Protein AF-A0A316PQ67-F1 (afdb_monomer_lite)

Sequence (165 aa):
MWIYQKKLEYPVNITTPNPRMAKALMAQYGGPDSELAAGCRYLTQRFSMPDNRVKATCNDIGTEEIAHWEMIGTMIHQCLRDATLKDIEAAGLMGYYTMHSKGVYPADPNGVPFTAAYLQCTGDPIADITEDMAADAAMSKRQHFAQKKKNCPAWQCFFLRCINK

pLDDT: mean 89.1, std 14.18, range [46.75, 97.81]

Foldseek 3Di:
DDDDDPDQPDDFDDQEAALLVLLLLLCQQANLLHLQQLLVLLQQLLVLDPDVVSSVVSVVSSVVSVSLNVNSQVVSLNNQVPDDPVNCVVSVCNVVCVVANSHRANHHSVRHGHDPVSYDRPSPPVVSVVVSVVSLVVSLVSLVVSVVVDDDPSSVVSSVVSNVD

Radius of gyration: 16.37 Å; chains: 1; bounding box: 39×29×45 Å

Secondary structure (DSSP, 8-state):
-----SS-SS-----S--HHHHHHHHHHHHSTTSHHHHHHHHHHHTTT-SSHHHHHHHHHHHHHHHHHHHHHHHHHHHHHTT--HHHHHHTT-HHHHHHHTT---SB-TT-PBP-GGG----S-HHHHHHHHHHHHHHHHHHHHHHHTT---HHHHHHHHHHH--

Structure (mmCIF, N/CA/C/O backbone):
data_AF-A0A316PQ67-F1
#
_entry.id   AF-A0A316PQ67-F1
#
loop_
_atom_site.group_PDB
_atom_site.id
_atom_site.type_symbol
_atom_site.label_atom_id
_atom_site.label_alt_id
_atom_site.label_comp_id
_atom_site.label_asym_id
_atom_site.label_entity_id
_atom_site.label_seq_id
_atom_site.pdbx_PDB_ins_code
_atom_site.Cartn_x
_atom_site.Cartn_y
_atom_site.Cartn_z
_atom_site.occupancy
_atom_site.B_iso_or_equiv
_atom_site.auth_seq_id
_atom_site.auth_comp_id
_atom_site.auth_asym_id
_atom_site.auth_atom_id
_atom_site.pdbx_PDB_model_num
ATOM 1 N N . MET A 1 1 ? 17.031 7.086 -4.884 1.00 86.06 1 MET A N 1
ATOM 2 C CA . MET A 1 1 ? 16.949 7.771 -3.575 1.00 86.06 1 MET A CA 1
ATOM 3 C C . MET A 1 1 ? 15.482 8.056 -3.312 1.00 86.06 1 MET A C 1
ATOM 5 O O . MET A 1 1 ? 14.826 8.501 -4.241 1.00 86.06 1 MET A O 1
ATOM 9 N N . TRP A 1 2 ? 14.977 7.774 -2.111 1.00 93.56 2 TRP A N 1
ATOM 10 C CA . TRP A 1 2 ? 13.610 8.114 -1.700 1.00 93.56 2 TRP A CA 1
ATOM 11 C C . TRP A 1 2 ? 13.652 9.317 -0.766 1.00 93.56 2 TRP A C 1
ATOM 13 O O . TRP A 1 2 ? 14.560 9.425 0.057 1.00 93.56 2 TRP A O 1
ATOM 23 N N . ILE A 1 3 ? 12.676 10.209 -0.892 1.00 96.19 3 ILE A N 1
ATOM 24 C CA . ILE A 1 3 ? 12.502 11.347 0.008 1.00 96.19 3 ILE A CA 1
ATOM 25 C C . ILE A 1 3 ? 11.116 11.214 0.612 1.00 96.19 3 ILE A C 1
ATOM 27 O O . ILE A 1 3 ? 10.126 11.168 -0.110 1.00 96.19 3 ILE A O 1
ATOM 31 N N . TYR A 1 4 ? 11.054 11.166 1.936 1.00 96.25 4 TYR A N 1
ATOM 32 C CA . TYR A 1 4 ? 9.794 11.151 2.658 1.00 96.25 4 TYR A CA 1
ATOM 33 C C . TYR A 1 4 ? 9.479 12.552 3.174 1.00 96.25 4 TYR A C 1
ATOM 35 O O . TYR A 1 4 ? 10.316 13.203 3.804 1.00 96.25 4 TYR A O 1
ATOM 43 N N . GLN A 1 5 ? 8.260 13.011 2.917 1.00 96.62 5 GLN A N 1
ATOM 44 C CA . GLN A 1 5 ? 7.711 14.214 3.526 1.00 96.62 5 GLN A CA 1
ATOM 45 C C . GLN A 1 5 ? 6.626 13.778 4.502 1.00 96.62 5 GLN A C 1
ATOM 47 O O . GLN A 1 5 ? 5.759 13.000 4.135 1.00 96.62 5 GLN A O 1
ATOM 52 N N . LYS A 1 6 ? 6.647 14.299 5.735 1.00 95.38 6 LYS A N 1
ATOM 53 C CA . LYS A 1 6 ? 5.660 13.967 6.777 1.00 95.38 6 LYS A CA 1
ATOM 54 C C . LYS A 1 6 ? 4.314 14.662 6.521 1.00 95.38 6 LYS A C 1
ATOM 56 O O . LYS A 1 6 ? 3.858 15.476 7.325 1.00 95.38 6 LYS A O 1
ATOM 61 N N . LYS A 1 7 ? 3.717 14.386 5.367 1.00 94.31 7 LYS A N 1
ATOM 62 C CA . LYS A 1 7 ? 2.412 14.864 4.920 1.00 94.31 7 LYS A CA 1
ATOM 63 C C . LYS A 1 7 ? 1.810 13.795 4.012 1.00 94.31 7 LYS A C 1
ATOM 65 O O . LYS A 1 7 ? 2.517 13.243 3.179 1.00 94.31 7 LYS A O 1
ATOM 70 N N . LEU A 1 8 ? 0.514 13.554 4.156 1.00 94.50 8 LEU A N 1
ATOM 71 C CA . LEU A 1 8 ? -0.212 12.730 3.198 1.00 94.50 8 LEU A CA 1
ATOM 72 C C . LEU A 1 8 ? -0.350 13.491 1.880 1.00 94.50 8 LEU A C 1
ATOM 74 O O . LEU A 1 8 ? -0.471 14.720 1.890 1.00 94.50 8 LEU A O 1
ATOM 78 N N . GLU A 1 9 ? -0.381 12.762 0.768 1.00 91.94 9 GLU A N 1
ATOM 79 C CA . GLU A 1 9 ? -0.643 13.340 -0.553 1.00 91.94 9 GLU A CA 1
ATOM 80 C C . GLU A 1 9 ? -1.988 14.073 -0.596 1.00 91.94 9 GLU A C 1
ATOM 82 O O . GLU A 1 9 ? -2.084 15.183 -1.124 1.00 91.94 9 GLU A O 1
ATOM 87 N N . TYR A 1 10 ? -3.002 13.509 0.062 1.00 88.94 10 TYR A N 1
ATOM 88 C CA . TYR A 1 10 ? -4.260 14.189 0.328 1.00 88.94 10 TYR A CA 1
ATOM 89 C C . TYR A 1 10 ? -4.672 14.012 1.798 1.00 88.94 10 TYR A C 1
ATOM 91 O O . TYR A 1 10 ? -4.514 12.928 2.368 1.00 88.94 10 TYR A O 1
ATOM 99 N N . PRO A 1 11 ? -5.194 15.064 2.456 1.00 88.56 11 PRO A N 1
ATOM 100 C CA . PRO A 1 11 ? -5.543 14.994 3.866 1.00 88.56 11 PRO A CA 1
ATOM 101 C C . PRO A 1 11 ? -6.672 13.990 4.122 1.00 88.56 11 PRO A C 1
ATOM 103 O O . PRO A 1 11 ? -7.749 14.056 3.533 1.00 88.56 11 PRO A O 1
ATOM 106 N N . VAL A 1 12 ? -6.443 13.101 5.085 1.00 87.94 12 VAL A N 1
ATOM 107 C CA . VAL A 1 12 ? -7.432 12.142 5.579 1.00 87.94 12 VAL A CA 1
ATOM 108 C C . VAL A 1 12 ? -7.777 12.482 7.025 1.00 87.94 12 VAL A C 1
ATOM 110 O O . VAL A 1 12 ? -6.901 12.500 7.893 1.00 87.94 12 VAL A O 1
ATOM 113 N N . ASN A 1 13 ? -9.064 12.702 7.298 1.00 90.19 13 ASN A N 1
ATOM 114 C CA . ASN A 1 13 ? -9.562 12.955 8.647 1.00 90.19 13 ASN A CA 1
ATOM 115 C C . ASN A 1 13 ? -10.885 12.220 8.914 1.00 90.19 13 ASN A C 1
ATOM 117 O O . ASN A 1 13 ? -11.970 12.710 8.600 1.00 90.19 13 ASN A O 1
ATOM 121 N N . ILE A 1 14 ? -10.782 11.034 9.502 1.00 89.69 14 ILE A N 1
ATOM 122 C CA . ILE A 1 14 ? -11.886 10.217 9.998 1.00 89.69 14 ILE A CA 1
ATOM 123 C C . ILE A 1 14 ? -11.889 10.341 11.523 1.00 89.69 14 ILE A C 1
ATOM 125 O O . ILE A 1 14 ? -10.956 9.924 12.211 1.00 89.69 14 ILE A O 1
ATOM 129 N N . THR A 1 15 ? -12.942 10.954 12.054 1.00 90.31 15 THR A N 1
ATOM 130 C CA . THR A 1 15 ? -13.084 11.232 13.490 1.00 90.31 15 THR A CA 1
ATOM 131 C C . THR A 1 15 ? -13.873 10.155 14.225 1.00 90.31 15 THR A C 1
ATOM 133 O O . THR A 1 15 ? -13.655 9.949 15.413 1.00 90.31 15 THR A O 1
ATOM 136 N N . THR A 1 16 ? -14.763 9.446 13.529 1.00 92.06 16 THR A N 1
ATOM 137 C CA . THR A 1 16 ? -15.604 8.396 14.111 1.00 92.06 16 THR A CA 1
ATOM 138 C C . THR A 1 16 ? -15.062 7.008 13.758 1.00 92.06 16 THR A C 1
ATOM 140 O O . THR A 1 16 ? -14.903 6.720 12.566 1.00 92.06 16 THR A O 1
ATOM 143 N N . PRO A 1 17 ? -14.830 6.120 14.746 1.00 94.12 17 PRO A N 1
ATOM 144 C CA . PRO A 1 17 ? -14.436 4.739 14.488 1.00 94.12 17 PRO A CA 1
ATOM 145 C C . PRO A 1 17 ? -15.407 4.023 13.554 1.00 94.12 17 PRO A C 1
ATOM 147 O O . PRO A 1 17 ? -16.627 4.137 13.677 1.00 94.12 17 PRO A O 1
ATOM 150 N N . ASN A 1 18 ? -14.863 3.254 12.614 1.00 94.81 18 ASN A N 1
ATOM 151 C CA . ASN A 1 18 ? -15.656 2.496 11.654 1.00 94.81 18 ASN A CA 1
ATOM 152 C C . ASN A 1 18 ? -14.944 1.188 11.274 1.00 94.81 18 ASN A C 1
ATOM 154 O O . ASN A 1 18 ? -14.401 1.077 10.171 1.00 94.81 18 ASN A O 1
ATOM 158 N N . PRO A 1 19 ? -14.961 0.158 12.143 1.00 95.75 19 PRO A N 1
ATOM 159 C CA . PRO A 1 19 ? -14.285 -1.116 11.873 1.00 95.75 19 PRO A CA 1
ATOM 160 C C . PRO A 1 19 ? -14.752 -1.803 10.584 1.00 95.75 19 PRO A C 1
ATOM 162 O O . PRO A 1 19 ? -13.972 -2.446 9.889 1.00 95.75 19 PRO A O 1
ATOM 165 N N . ARG A 1 20 ? -16.015 -1.603 10.186 1.00 94.06 20 ARG A N 1
ATOM 166 C CA . ARG A 1 20 ? -16.531 -2.099 8.899 1.00 94.06 20 ARG A CA 1
ATOM 167 C C . ARG A 1 20 ? -15.883 -1.406 7.704 1.00 94.06 20 ARG A C 1
ATOM 169 O O . ARG A 1 20 ? -15.743 -2.012 6.648 1.00 94.06 20 ARG A O 1
ATOM 176 N N . MET A 1 21 ? -15.560 -0.119 7.828 1.00 91.75 21 MET A N 1
ATOM 177 C CA . MET A 1 21 ? -14.812 0.612 6.805 1.00 91.75 21 MET A CA 1
ATOM 178 C C . MET A 1 21 ? -13.351 0.179 6.788 1.00 91.75 21 MET A C 1
ATOM 180 O O . MET A 1 21 ? -12.850 -0.081 5.702 1.00 91.75 21 MET A O 1
ATOM 184 N N . ALA A 1 22 ? -12.718 0.007 7.952 1.00 94.62 22 ALA A N 1
ATOM 185 C CA . ALA A 1 22 ? -11.369 -0.553 8.038 1.00 94.62 22 ALA A CA 1
ATOM 186 C C . ALA A 1 22 ? -11.277 -1.898 7.304 1.00 94.62 22 ALA A C 1
ATOM 188 O O . ALA A 1 22 ? -10.455 -2.045 6.407 1.00 94.62 22 ALA A O 1
ATOM 189 N N . LYS A 1 23 ? -12.200 -2.830 7.588 1.00 94.69 23 LYS A N 1
ATOM 190 C CA . LYS A 1 23 ? -12.259 -4.132 6.907 1.00 94.69 23 LYS A CA 1
ATOM 191 C C . LYS A 1 23 ? -12.388 -4.007 5.389 1.00 94.69 23 LYS A C 1
ATOM 193 O O . LYS A 1 23 ? -11.768 -4.765 4.660 1.00 94.69 23 LYS A O 1
ATOM 198 N N . ALA A 1 24 ? -13.188 -3.062 4.895 1.00 92.31 24 ALA A N 1
ATOM 199 C CA . ALA A 1 24 ? -13.324 -2.843 3.455 1.00 92.31 24 ALA A CA 1
ATOM 200 C C . ALA A 1 24 ? -12.045 -2.252 2.832 1.00 92.31 24 ALA A C 1
ATOM 202 O O . ALA A 1 24 ? -11.647 -2.668 1.748 1.00 92.31 24 ALA A O 1
ATOM 203 N N . LEU A 1 25 ? -11.393 -1.316 3.527 1.00 93.25 25 LEU A N 1
ATOM 204 C CA . LEU A 1 25 ? -10.150 -0.671 3.093 1.00 93.25 25 LEU A CA 1
ATOM 205 C C . LEU A 1 25 ? -8.977 -1.650 2.980 1.00 93.25 25 LEU A C 1
ATOM 207 O O . LEU A 1 25 ? -8.104 -1.440 2.146 1.00 93.25 25 LEU A O 1
ATOM 211 N N . MET A 1 26 ? -8.983 -2.743 3.747 1.00 95.06 26 MET A N 1
ATOM 212 C CA . MET A 1 26 ? -7.972 -3.803 3.647 1.00 95.06 26 MET A CA 1
ATOM 213 C C . MET A 1 26 ? -7.833 -4.362 2.221 1.00 95.06 26 MET A C 1
ATOM 215 O O . MET A 1 26 ? -6.726 -4.681 1.795 1.00 95.06 26 MET A O 1
ATOM 219 N N . ALA A 1 27 ? -8.915 -4.384 1.429 1.00 93.25 27 ALA A N 1
ATOM 220 C CA . ALA A 1 27 ? -8.846 -4.772 0.016 1.00 93.25 27 ALA A CA 1
ATOM 221 C C . ALA A 1 27 ? -7.890 -3.884 -0.796 1.00 93.25 27 ALA A C 1
ATOM 223 O O . ALA A 1 27 ? -7.134 -4.410 -1.606 1.00 93.25 27 ALA A O 1
ATOM 224 N N . GLN A 1 28 ? -7.887 -2.574 -0.524 1.00 92.81 28 GLN A N 1
ATOM 225 C CA . GLN A 1 28 ? -7.014 -1.597 -1.183 1.00 92.81 28 GLN A CA 1
ATOM 226 C C . GLN A 1 28 ? -5.658 -1.447 -0.493 1.00 92.81 28 GLN A C 1
ATOM 228 O O . GLN A 1 28 ? -4.772 -0.801 -1.036 1.00 92.81 28 GLN A O 1
ATOM 233 N N . TYR A 1 29 ? -5.471 -2.048 0.683 1.00 96.00 29 TYR A N 1
ATOM 234 C CA . TYR A 1 29 ? -4.208 -1.990 1.413 1.00 96.00 29 TYR A CA 1
ATOM 235 C C . TYR A 1 29 ? -3.294 -3.182 1.115 1.00 96.00 29 TYR A C 1
ATOM 237 O O . TYR A 1 29 ? -2.104 -2.991 0.890 1.00 96.00 29 TYR A O 1
ATOM 245 N N . GLY A 1 30 ? -3.838 -4.404 1.134 1.00 95.50 30 GLY A N 1
ATOM 246 C CA . GLY A 1 30 ? -3.058 -5.641 0.996 1.00 95.50 30 GLY A CA 1
ATOM 247 C C . GLY A 1 30 ? -3.676 -6.702 0.084 1.00 95.50 30 GLY A C 1
ATOM 248 O O . GLY A 1 30 ? -3.169 -7.818 0.032 1.00 95.50 30 GLY A O 1
ATOM 249 N N . GLY A 1 31 ? -4.765 -6.385 -0.621 1.00 94.62 31 GLY A N 1
ATOM 250 C CA . GLY A 1 31 ? -5.340 -7.270 -1.636 1.00 94.62 31 GLY A CA 1
ATOM 251 C C . GLY A 1 31 ? -4.508 -7.349 -2.929 1.00 94.62 31 GLY A C 1
ATOM 252 O O . GLY A 1 31 ? -3.533 -6.613 -3.090 1.00 94.62 31 GLY A O 1
ATOM 253 N N . PRO A 1 32 ? -4.905 -8.206 -3.886 1.00 92.81 32 PRO A N 1
ATOM 254 C CA . PRO A 1 32 ? -4.186 -8.381 -5.155 1.00 92.81 32 PRO A CA 1
ATOM 255 C C . PRO A 1 32 ? -4.223 -7.145 -6.068 1.00 92.81 32 PRO A C 1
ATOM 257 O O . PRO A 1 32 ? -3.237 -6.843 -6.731 1.00 92.81 32 PRO A O 1
ATOM 260 N N . ASP A 1 33 ? -5.327 -6.392 -6.037 1.00 92.25 33 ASP A N 1
ATOM 261 C CA . ASP A 1 33 ? -5.520 -5.149 -6.803 1.00 92.25 33 ASP A CA 1
ATOM 262 C C . ASP A 1 33 ? -5.434 -3.922 -5.870 1.00 92.25 33 ASP A C 1
ATOM 264 O O . ASP A 1 33 ? -6.269 -3.019 -5.928 1.00 92.25 33 ASP A O 1
ATOM 268 N N . SER A 1 34 ? -4.494 -3.955 -4.920 1.00 94.25 34 SER A N 1
ATOM 269 C CA . SER A 1 34 ? -4.287 -2.905 -3.912 1.00 94.25 34 SER A CA 1
ATOM 270 C C . SER A 1 34 ? -3.279 -1.848 -4.356 1.00 94.25 34 SER A C 1
ATOM 272 O O . SER A 1 34 ? -2.494 -2.083 -5.273 1.00 94.25 34 SER A O 1
ATOM 274 N N . GLU A 1 35 ? -3.232 -0.727 -3.632 1.00 95.62 35 GLU A N 1
ATOM 275 C CA . GLU A 1 35 ? -2.219 0.320 -3.837 1.00 95.62 35 GLU A CA 1
ATOM 276 C C . GLU A 1 35 ? -0.795 -0.235 -3.620 1.00 95.62 35 GLU A C 1
ATOM 278 O O . GLU A 1 35 ? 0.135 0.098 -4.350 1.00 95.62 35 GLU A O 1
ATOM 283 N N . LEU A 1 36 ? -0.624 -1.168 -2.668 1.00 97.00 36 LEU A N 1
ATOM 284 C CA . LEU A 1 36 ? 0.653 -1.859 -2.454 1.00 97.00 36 LEU A CA 1
ATOM 285 C C . LEU A 1 36 ? 1.048 -2.705 -3.664 1.00 97.00 36 LEU A C 1
ATOM 287 O O . LEU A 1 36 ? 2.205 -2.685 -4.081 1.00 97.00 36 LEU A O 1
ATOM 291 N N . ALA A 1 37 ? 0.093 -3.451 -4.225 1.00 96.44 37 ALA A N 1
ATOM 292 C CA . ALA A 1 37 ? 0.339 -4.270 -5.403 1.00 96.44 37 ALA A CA 1
ATOM 293 C C . ALA A 1 37 ? 0.717 -3.401 -6.608 1.00 96.44 37 ALA A C 1
ATOM 295 O O . ALA A 1 37 ? 1.722 -3.682 -7.256 1.00 96.44 37 ALA A O 1
ATOM 296 N N . ALA A 1 38 ? -0.030 -2.322 -6.854 1.00 95.69 38 ALA A N 1
ATOM 297 C CA . ALA A 1 38 ? 0.245 -1.372 -7.928 1.00 95.69 38 ALA A CA 1
ATOM 298 C C . ALA A 1 38 ? 1.630 -0.728 -7.774 1.00 95.69 38 ALA A C 1
ATOM 300 O O . ALA A 1 38 ? 2.463 -0.836 -8.674 1.00 95.69 38 ALA A O 1
ATOM 301 N N . GLY A 1 39 ? 1.940 -0.176 -6.596 1.00 96.50 39 GLY A N 1
ATOM 302 C CA . GLY A 1 39 ? 3.257 0.394 -6.311 1.00 96.50 39 GLY A CA 1
ATOM 303 C C . GLY A 1 39 ? 4.387 -0.611 -6.543 1.00 96.50 39 GLY A C 1
ATOM 304 O O . GLY A 1 39 ? 5.372 -0.301 -7.213 1.00 96.50 39 GLY A O 1
ATOM 305 N N . CYS A 1 40 ? 4.241 -1.848 -6.061 1.00 97.19 40 CYS A N 1
ATOM 306 C CA . CYS A 1 40 ? 5.235 -2.891 -6.300 1.00 97.19 40 CYS A CA 1
ATOM 307 C C . CYS A 1 40 ? 5.374 -3.263 -7.785 1.00 97.19 40 CYS A C 1
ATOM 309 O O . CYS A 1 40 ? 6.510 -3.407 -8.238 1.00 97.19 40 CYS A O 1
ATOM 311 N N . ARG A 1 41 ? 4.279 -3.402 -8.545 1.00 96.00 41 ARG A N 1
ATOM 312 C CA . ARG A 1 41 ? 4.320 -3.721 -9.985 1.00 96.00 41 ARG A CA 1
ATOM 313 C C . ARG A 1 41 ? 5.088 -2.658 -10.760 1.00 96.00 41 ARG A C 1
ATOM 315 O O . ARG A 1 41 ? 6.176 -2.943 -11.260 1.00 96.00 41 ARG A O 1
ATOM 322 N N . TYR A 1 42 ? 4.636 -1.410 -10.707 1.00 97.44 42 TYR A N 1
ATOM 323 C CA . TYR A 1 42 ? 5.271 -0.308 -11.429 1.00 97.44 42 TYR A CA 1
ATOM 324 C C . TYR A 1 42 ? 6.753 -0.120 -11.046 1.00 97.44 42 TYR A C 1
ATOM 326 O O . TYR A 1 42 ? 7.631 -0.002 -11.908 1.00 97.44 42 TYR A O 1
ATOM 334 N N . LEU A 1 43 ? 7.082 -0.163 -9.747 1.00 97.31 43 LEU A N 1
ATOM 335 C CA . LEU A 1 43 ? 8.462 0.029 -9.275 1.00 97.31 43 LEU A CA 1
ATOM 336 C C . LEU A 1 43 ? 9.395 -1.153 -9.582 1.00 97.31 43 LEU A C 1
ATOM 338 O O . LEU A 1 43 ? 10.618 -0.978 -9.515 1.00 97.31 43 LEU A O 1
ATOM 342 N N . THR A 1 44 ? 8.863 -2.339 -9.884 1.00 96.88 44 THR A N 1
ATOM 343 C CA . THR A 1 44 ? 9.667 -3.511 -10.272 1.00 96.88 44 THR A CA 1
ATOM 344 C C . THR A 1 44 ? 9.801 -3.616 -11.788 1.00 96.88 44 THR A C 1
ATOM 346 O O . THR A 1 44 ? 10.923 -3.709 -12.288 1.00 96.88 44 THR A O 1
ATOM 349 N N . GLN A 1 45 ? 8.707 -3.472 -12.532 1.00 97.56 45 GLN A N 1
ATOM 350 C CA . GLN A 1 45 ? 8.701 -3.555 -13.994 1.00 97.56 45 GLN A CA 1
ATOM 351 C C . GLN A 1 45 ? 9.555 -2.466 -14.663 1.00 97.56 45 GLN A C 1
ATOM 353 O O . GLN A 1 45 ? 10.162 -2.698 -15.708 1.00 97.56 45 GLN A O 1
ATOM 358 N N . ARG A 1 46 ? 9.715 -1.284 -14.044 1.00 96.31 46 ARG A N 1
ATOM 359 C CA . ARG A 1 46 ? 10.572 -0.204 -14.581 1.00 96.31 46 ARG A CA 1
ATOM 360 C C . ARG A 1 46 ? 11.995 -0.653 -14.948 1.00 96.31 46 ARG A C 1
ATOM 362 O O . ARG A 1 46 ? 12.632 -0.022 -15.791 1.00 96.31 46 ARG A O 1
ATOM 369 N N . PHE A 1 47 ? 12.537 -1.679 -14.284 1.00 96.62 47 PHE A N 1
ATOM 370 C CA . PHE A 1 47 ? 13.926 -2.104 -14.477 1.00 96.62 47 PHE A CA 1
ATOM 371 C C . PHE A 1 47 ? 14.143 -2.780 -15.834 1.00 96.62 47 PHE A C 1
ATOM 37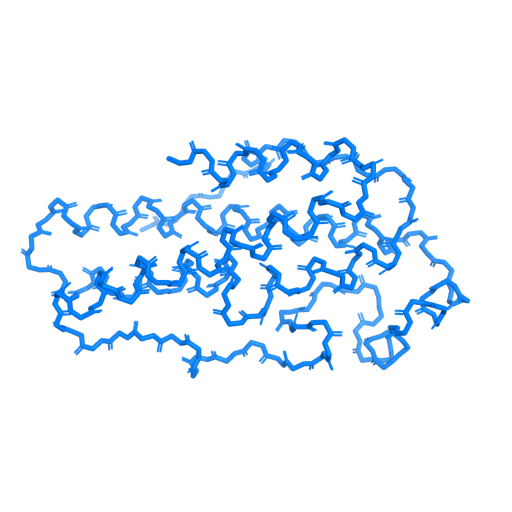3 O O . PHE A 1 47 ? 15.220 -2.629 -16.411 1.00 96.62 47 PHE A O 1
ATOM 380 N N . SER A 1 48 ? 13.122 -3.456 -16.361 1.00 96.00 48 SER A N 1
ATOM 381 C CA . SER A 1 48 ? 13.122 -4.105 -17.676 1.00 96.00 48 SER A CA 1
ATOM 382 C C . SER A 1 48 ? 12.608 -3.203 -18.801 1.00 96.00 48 SER A C 1
ATOM 384 O O . SER A 1 48 ? 12.750 -3.561 -19.968 1.00 96.00 48 SER A O 1
ATOM 386 N N . MET A 1 49 ? 12.068 -2.016 -18.495 1.00 97.19 49 MET A N 1
ATOM 387 C CA . MET A 1 49 ? 11.538 -1.114 -19.523 1.00 97.19 49 MET A CA 1
ATOM 388 C C . MET A 1 49 ? 12.648 -0.572 -20.451 1.00 97.19 49 MET A C 1
ATOM 390 O O . MET A 1 49 ? 13.591 0.079 -19.968 1.00 97.19 49 MET A O 1
ATOM 394 N N . PRO A 1 50 ? 12.542 -0.787 -21.783 1.00 96.88 50 PRO A N 1
ATOM 395 C CA . PRO A 1 50 ? 13.551 -0.355 -22.750 1.00 96.88 50 PRO A CA 1
ATOM 396 C C . PRO A 1 50 ? 13.443 1.138 -23.081 1.00 96.88 50 PRO A C 1
ATOM 398 O O . PRO A 1 50 ? 14.459 1.788 -23.322 1.00 96.88 50 PRO A O 1
ATOM 401 N N . ASP A 1 51 ? 12.230 1.700 -23.065 1.00 96.94 51 ASP A N 1
ATOM 402 C CA . ASP A 1 51 ? 11.992 3.124 -23.304 1.00 96.94 51 ASP A CA 1
ATOM 403 C C . ASP A 1 51 ? 12.102 3.905 -21.985 1.00 96.94 51 ASP A C 1
ATOM 405 O O . ASP A 1 51 ? 11.417 3.616 -20.999 1.00 96.94 51 ASP A O 1
ATOM 409 N N . ASN A 1 52 ? 12.967 4.921 -21.962 1.00 97.62 52 ASN A N 1
ATOM 410 C CA . ASN A 1 52 ? 13.197 5.744 -20.773 1.00 97.62 52 ASN A CA 1
ATOM 411 C C . ASN A 1 52 ? 11.963 6.545 -20.339 1.00 97.62 52 ASN A C 1
ATOM 413 O O . ASN A 1 52 ? 11.837 6.841 -19.153 1.00 97.62 52 ASN A O 1
ATOM 417 N N . ARG A 1 53 ? 11.056 6.880 -21.262 1.00 97.38 53 ARG A N 1
ATOM 418 C CA . ARG A 1 53 ? 9.793 7.556 -20.941 1.00 97.38 53 ARG A CA 1
ATOM 419 C C . ARG A 1 53 ? 8.886 6.617 -20.166 1.00 97.38 53 ARG A C 1
ATOM 421 O O . ARG A 1 53 ? 8.405 6.999 -19.114 1.00 97.38 53 ARG A O 1
ATOM 428 N N . VAL A 1 54 ? 8.743 5.374 -20.626 1.00 95.88 54 VAL A N 1
ATOM 429 C CA . VAL A 1 54 ? 7.934 4.357 -19.933 1.00 95.88 54 VAL A CA 1
ATOM 430 C C . VAL A 1 54 ? 8.535 4.046 -18.565 1.00 95.88 54 VAL A C 1
ATOM 432 O O . VAL A 1 54 ? 7.831 4.058 -17.564 1.00 95.88 54 VAL A O 1
ATOM 435 N N . LYS A 1 55 ? 9.861 3.887 -18.484 1.00 97.56 55 LYS A N 1
ATOM 436 C CA . LYS A 1 55 ? 10.576 3.731 -17.207 1.00 97.56 55 LYS A CA 1
ATOM 437 C C . LYS A 1 55 ? 10.322 4.892 -16.239 1.00 97.56 55 LYS A C 1
ATOM 439 O O . LYS A 1 55 ? 10.175 4.659 -15.040 1.00 97.56 55 LYS A O 1
ATOM 444 N N . ALA A 1 56 ? 10.306 6.130 -16.738 1.00 97.50 56 ALA A N 1
ATOM 445 C CA . ALA A 1 56 ? 9.976 7.309 -15.941 1.00 97.50 56 ALA A CA 1
ATOM 446 C C . ALA A 1 56 ? 8.508 7.280 -15.491 1.00 97.50 56 ALA A C 1
ATOM 448 O O . ALA A 1 56 ? 8.247 7.436 -14.307 1.00 97.50 56 ALA A O 1
ATOM 449 N N . THR A 1 57 ? 7.574 6.949 -16.381 1.00 96.38 57 THR A N 1
ATOM 450 C CA . THR A 1 57 ? 6.154 6.800 -16.041 1.00 96.38 57 THR A CA 1
ATOM 451 C C . THR A 1 57 ? 5.924 5.737 -14.963 1.00 96.38 57 THR A C 1
ATOM 453 O O . THR A 1 57 ? 5.246 6.016 -13.981 1.00 96.38 57 THR A O 1
ATOM 456 N N . CYS A 1 58 ? 6.546 4.558 -15.065 1.00 97.00 58 CYS A N 1
ATOM 457 C CA . CYS A 1 58 ? 6.472 3.533 -14.018 1.00 97.00 58 CYS A CA 1
ATOM 458 C C . CYS A 1 58 ? 7.066 4.023 -12.682 1.00 97.00 58 CYS A C 1
ATOM 460 O O . CYS A 1 58 ? 6.577 3.666 -11.614 1.00 97.00 58 CYS A O 1
ATOM 462 N N . ASN A 1 59 ? 8.125 4.843 -12.713 1.00 96.69 59 ASN A N 1
ATOM 463 C CA . ASN A 1 59 ? 8.655 5.468 -11.499 1.00 96.69 59 ASN A CA 1
ATOM 464 C C . ASN A 1 59 ? 7.657 6.436 -10.869 1.00 96.69 59 ASN A C 1
ATOM 466 O O . ASN A 1 59 ? 7.473 6.386 -9.653 1.00 96.69 59 ASN A O 1
ATOM 470 N N . ASP A 1 60 ? 7.060 7.305 -11.680 1.00 97.06 60 ASP A N 1
ATOM 471 C CA . ASP A 1 60 ? 6.143 8.344 -11.223 1.00 97.06 60 ASP A CA 1
ATOM 472 C C . ASP A 1 60 ? 4.884 7.708 -10.624 1.00 97.06 60 ASP A C 1
ATOM 474 O O . ASP A 1 60 ? 4.589 7.933 -9.450 1.00 97.06 60 ASP A O 1
ATOM 478 N N . ILE A 1 61 ? 4.226 6.813 -11.373 1.00 95.94 61 ILE A N 1
ATOM 479 C CA . ILE A 1 61 ? 3.022 6.106 -10.915 1.00 95.94 61 ILE A CA 1
ATOM 480 C C . ILE A 1 61 ? 3.352 5.239 -9.703 1.00 95.94 61 ILE A C 1
ATOM 482 O O . ILE A 1 61 ? 2.719 5.362 -8.662 1.00 95.94 61 ILE A O 1
ATOM 486 N N . GLY A 1 62 ? 4.390 4.403 -9.782 1.00 96.62 62 GLY A N 1
ATOM 487 C CA . GLY A 1 62 ? 4.756 3.528 -8.673 1.00 96.62 62 GLY A CA 1
ATOM 488 C C . GLY A 1 62 ? 5.092 4.286 -7.385 1.00 96.62 62 GLY A C 1
ATOM 489 O O . GLY A 1 62 ? 4.884 3.761 -6.297 1.00 96.62 62 GLY A O 1
ATOM 490 N N . THR A 1 63 ? 5.588 5.521 -7.488 1.00 97.00 63 THR A N 1
ATOM 491 C CA . THR A 1 63 ? 5.829 6.402 -6.336 1.00 97.00 63 THR A CA 1
ATOM 492 C C . THR A 1 63 ? 4.528 6.984 -5.780 1.00 97.00 63 THR A C 1
ATOM 494 O O . THR A 1 63 ? 4.367 7.016 -4.559 1.00 97.00 63 THR A O 1
ATOM 497 N N . GLU A 1 64 ? 3.606 7.401 -6.650 1.00 96.31 64 GLU A N 1
ATOM 498 C CA . GLU A 1 64 ? 2.255 7.851 -6.282 1.00 96.31 64 GLU A CA 1
ATOM 499 C C . GLU A 1 64 ? 1.489 6.754 -5.524 1.00 96.31 64 GLU A C 1
ATOM 501 O O . GLU A 1 64 ? 0.970 7.000 -4.436 1.00 96.31 64 GLU A O 1
ATOM 506 N N . GLU A 1 65 ? 1.516 5.504 -5.998 1.00 96.25 65 GLU A N 1
ATOM 507 C CA . GLU A 1 65 ? 0.763 4.422 -5.342 1.00 96.25 65 GLU A CA 1
ATOM 508 C C . GLU A 1 65 ? 1.274 4.097 -3.930 1.00 96.25 65 GLU A C 1
ATOM 510 O O . GLU A 1 65 ? 0.510 3.655 -3.071 1.00 96.25 65 GLU A O 1
ATOM 515 N N . ILE A 1 66 ? 2.549 4.361 -3.627 1.00 96.88 66 ILE A N 1
ATOM 516 C CA . ILE A 1 66 ? 3.059 4.233 -2.252 1.00 96.88 66 ILE A CA 1
ATOM 517 C C . ILE A 1 66 ? 2.484 5.333 -1.345 1.00 96.88 66 ILE A C 1
ATOM 519 O O . ILE A 1 66 ? 2.215 5.071 -0.168 1.00 96.88 66 ILE A O 1
ATOM 523 N N . ALA A 1 67 ? 2.234 6.535 -1.874 1.00 96.19 67 ALA A N 1
ATOM 524 C CA . ALA A 1 67 ? 1.540 7.592 -1.141 1.00 96.19 67 ALA A CA 1
ATOM 525 C C . ALA A 1 67 ? 0.051 7.255 -0.940 1.00 96.19 67 ALA A C 1
ATOM 527 O O . ALA A 1 67 ? -0.472 7.401 0.171 1.00 96.19 67 ALA A O 1
ATOM 528 N N . HIS A 1 68 ? -0.617 6.696 -1.954 1.00 94.88 68 HIS A N 1
ATOM 529 C CA . HIS A 1 68 ? -1.973 6.158 -1.807 1.00 94.88 68 HIS A CA 1
ATOM 530 C C . HIS A 1 68 ? -2.040 5.039 -0.761 1.00 94.88 68 HIS A C 1
ATOM 532 O O . HIS A 1 68 ? -2.941 5.020 0.085 1.00 94.88 68 HIS A O 1
ATOM 538 N N . TRP A 1 69 ? -1.058 4.137 -0.750 1.00 96.62 69 TRP A N 1
ATOM 539 C CA . TRP A 1 69 ? -0.965 3.074 0.245 1.00 96.62 69 TRP A CA 1
ATOM 540 C C . TRP A 1 69 ? -0.827 3.624 1.675 1.00 96.62 69 TRP A C 1
ATOM 542 O O . TRP A 1 69 ? -1.523 3.158 2.587 1.00 96.62 69 TRP A O 1
ATOM 552 N N . GLU A 1 70 ? -0.010 4.664 1.879 1.00 97.62 70 GLU A N 1
ATOM 553 C CA . GLU A 1 70 ? 0.099 5.375 3.162 1.00 97.62 70 GLU A CA 1
ATOM 554 C C . GLU A 1 70 ? -1.240 5.999 3.586 1.00 97.62 70 GLU A C 1
ATOM 556 O O . GLU A 1 70 ? -1.646 5.902 4.755 1.00 97.62 70 GLU A O 1
ATOM 561 N N . MET A 1 71 ? -1.966 6.604 2.646 1.00 96.25 71 MET A N 1
ATOM 562 C CA . MET A 1 71 ? -3.285 7.168 2.917 1.00 96.25 71 MET A CA 1
ATOM 563 C C . MET A 1 71 ? -4.289 6.097 3.346 1.00 96.25 71 MET A C 1
ATOM 565 O O . MET A 1 71 ? -4.963 6.279 4.364 1.00 96.25 71 MET A O 1
ATOM 569 N N . ILE A 1 72 ? -4.360 4.960 2.646 1.00 95.31 72 ILE A N 1
ATOM 570 C CA . ILE A 1 72 ? -5.229 3.836 3.029 1.00 95.31 72 ILE A CA 1
ATOM 571 C C . ILE A 1 72 ? -4.858 3.315 4.421 1.00 95.31 72 ILE A C 1
ATOM 573 O O . ILE A 1 72 ? -5.743 3.118 5.261 1.00 95.31 72 ILE A O 1
ATOM 577 N N . GLY A 1 73 ? -3.566 3.134 4.701 1.00 97.19 73 GLY A N 1
ATOM 578 C CA . GLY A 1 73 ? -3.094 2.718 6.021 1.00 97.19 73 GLY A CA 1
ATOM 579 C C . GLY A 1 73 ? -3.515 3.704 7.111 1.00 97.19 73 GLY A C 1
ATOM 580 O O . GLY A 1 73 ? -4.032 3.306 8.160 1.00 97.19 73 GLY A O 1
ATOM 581 N N . THR A 1 74 ? -3.412 5.003 6.828 1.00 97.12 74 THR A N 1
ATOM 582 C CA . THR A 1 74 ? -3.885 6.059 7.729 1.00 97.12 74 THR A CA 1
ATOM 583 C C . THR A 1 74 ? -5.395 5.979 7.957 1.00 97.12 74 THR A C 1
ATOM 585 O O . THR A 1 74 ? -5.855 6.096 9.095 1.00 97.12 74 THR A O 1
ATOM 588 N N . MET A 1 75 ? -6.183 5.724 6.912 1.00 95.81 75 MET A N 1
ATOM 589 C CA . MET A 1 75 ? -7.634 5.553 7.024 1.00 95.81 75 MET A CA 1
ATOM 590 C C . MET A 1 75 ? -8.006 4.335 7.875 1.00 95.81 75 MET A C 1
ATOM 592 O O . MET A 1 75 ? -8.894 4.438 8.724 1.00 95.81 75 MET A O 1
ATOM 596 N N . ILE A 1 76 ? -7.325 3.199 7.686 1.00 96.62 76 ILE A N 1
ATOM 597 C CA . ILE A 1 76 ? -7.518 1.986 8.498 1.00 96.62 76 ILE A CA 1
ATOM 598 C C . ILE A 1 76 ? -7.216 2.293 9.965 1.00 96.62 76 ILE A C 1
ATOM 600 O O . ILE A 1 76 ? -8.041 2.001 10.834 1.00 96.62 76 ILE A O 1
ATOM 604 N N . HIS A 1 77 ? -6.082 2.942 10.236 1.00 97.50 77 HIS A N 1
ATOM 605 C CA . HIS A 1 77 ? -5.701 3.345 11.586 1.00 97.50 77 HIS A CA 1
ATOM 606 C C . HIS A 1 77 ? -6.768 4.239 12.238 1.00 97.50 77 HIS A C 1
ATOM 608 O O . HIS A 1 77 ? -7.241 3.941 13.337 1.00 97.50 77 HIS A O 1
ATOM 614 N N . GLN A 1 78 ? -7.204 5.299 11.550 1.00 96.62 78 GLN A N 1
ATOM 615 C CA . GLN A 1 78 ? -8.225 6.217 12.065 1.00 96.62 78 GLN A CA 1
ATOM 616 C C . GLN A 1 78 ? -9.584 5.524 12.283 1.00 96.62 78 GLN A C 1
ATOM 618 O O . GLN A 1 78 ? -10.288 5.839 13.240 1.00 96.62 78 GLN A O 1
ATOM 623 N N . CYS A 1 79 ? -9.936 4.535 11.455 1.00 95.94 79 CYS A N 1
ATOM 624 C CA . CYS A 1 79 ? -11.155 3.744 11.632 1.00 95.94 79 CYS A CA 1
ATOM 625 C C . CYS A 1 79 ? -11.111 2.805 12.852 1.00 95.94 79 CYS A C 1
ATOM 627 O O . CYS A 1 79 ? -12.178 2.453 13.363 1.00 95.94 79 CYS A O 1
ATOM 629 N N . LEU A 1 80 ? -9.925 2.363 13.290 1.00 97.06 80 LEU A N 1
ATOM 630 C CA . LEU A 1 80 ? -9.760 1.359 14.351 1.00 97.06 80 LEU A CA 1
ATOM 631 C C . LEU A 1 80 ? -9.309 1.929 15.701 1.00 97.06 80 LEU A C 1
ATOM 633 O O . LEU A 1 80 ? -9.617 1.315 16.725 1.00 97.06 80 LEU A O 1
ATOM 637 N N . ARG A 1 81 ? -8.603 3.071 15.735 1.00 95.44 81 ARG A N 1
ATOM 638 C CA . ARG A 1 81 ? -7.928 3.587 16.946 1.00 95.44 81 ARG A CA 1
ATOM 639 C C . ARG A 1 81 ? -8.832 3.633 18.186 1.00 95.44 81 ARG A C 1
ATOM 641 O O . ARG A 1 81 ? -8.467 3.064 19.214 1.00 95.44 81 ARG A O 1
ATOM 648 N N . ASP A 1 82 ? -10.064 4.125 18.050 1.00 95.31 82 ASP A N 1
ATOM 649 C CA . ASP A 1 82 ? -11.008 4.275 19.171 1.00 95.31 82 ASP A CA 1
ATOM 650 C C . ASP A 1 82 ? -12.161 3.254 19.123 1.00 95.31 82 ASP A C 1
ATOM 652 O O . ASP A 1 82 ? -13.116 3.346 19.889 1.00 95.31 82 ASP A O 1
ATOM 656 N N . ALA A 1 83 ? -12.087 2.249 18.241 1.00 96.31 83 ALA A N 1
ATOM 657 C CA . ALA A 1 83 ? -13.111 1.211 18.147 1.00 96.31 83 ALA A CA 1
ATOM 658 C C . ALA A 1 83 ? -13.129 0.322 19.400 1.00 96.31 83 ALA A C 1
ATOM 660 O O . ALA A 1 83 ? -12.069 -0.077 19.904 1.00 96.31 83 ALA A O 1
ATOM 661 N N . THR A 1 84 ? -14.323 -0.023 19.883 1.00 97.19 84 THR A N 1
ATOM 662 C CA . THR A 1 84 ? -14.472 -0.989 20.978 1.00 97.19 84 THR A CA 1
ATOM 663 C C . THR A 1 84 ? -14.275 -2.414 20.463 1.00 97.19 84 THR A C 1
ATOM 665 O O . THR A 1 84 ? -14.470 -2.693 19.278 1.00 97.19 84 THR A O 1
ATOM 668 N N . LEU A 1 85 ? -13.923 -3.347 21.354 1.00 97.00 85 LEU A N 1
ATOM 669 C CA . LEU A 1 85 ? -13.792 -4.759 20.982 1.00 97.00 85 LEU A CA 1
ATOM 670 C C . LEU A 1 85 ? -15.105 -5.319 20.410 1.00 97.00 85 LEU A C 1
ATOM 672 O O . LEU A 1 85 ? -15.088 -6.038 19.417 1.00 97.00 85 LEU A O 1
ATOM 676 N N . LYS A 1 86 ? -16.245 -4.902 20.975 1.00 97.31 86 LYS A N 1
ATOM 677 C CA . LYS A 1 86 ? -17.582 -5.277 20.503 1.00 97.31 86 LYS A CA 1
ATOM 678 C C . LYS A 1 86 ? -17.835 -4.824 19.061 1.00 97.31 86 LYS A C 1
ATOM 680 O O . LYS A 1 86 ? -18.402 -5.577 18.275 1.00 97.31 86 LYS A O 1
ATOM 685 N N . ASP A 1 87 ? -17.402 -3.619 18.691 1.00 96.94 87 ASP A N 1
ATOM 686 C CA . ASP A 1 87 ? -17.571 -3.108 17.322 1.00 96.94 87 ASP A CA 1
ATOM 687 C C . ASP A 1 87 ? -16.655 -3.822 16.321 1.00 96.94 87 ASP A C 1
ATOM 689 O O . ASP A 1 87 ? -17.049 -4.080 15.181 1.00 96.94 87 ASP A O 1
ATOM 693 N N . ILE A 1 88 ? -15.433 -4.155 16.748 1.00 96.88 88 ILE A N 1
ATOM 694 C CA . ILE A 1 88 ? -14.469 -4.946 15.970 1.00 96.88 88 ILE A CA 1
ATOM 695 C C . ILE A 1 88 ? -15.033 -6.348 15.713 1.00 96.88 88 ILE A C 1
ATOM 697 O O . ILE A 1 88 ? -15.009 -6.835 14.577 1.00 96.88 88 ILE A O 1
ATOM 701 N N . GLU A 1 89 ? -15.610 -6.971 16.738 1.00 97.06 89 GLU A N 1
ATOM 702 C CA . GLU A 1 89 ? -16.276 -8.263 16.624 1.00 97.06 89 GLU A CA 1
ATOM 703 C C . GLU A 1 89 ? -17.487 -8.210 15.698 1.00 97.06 89 GLU A C 1
ATOM 705 O O . GLU A 1 89 ? -17.581 -8.998 14.756 1.00 97.06 89 GLU A O 1
ATOM 710 N N . ALA A 1 90 ? -18.352 -7.209 15.866 1.00 97.12 90 ALA A N 1
ATOM 711 C CA . ALA A 1 90 ? -19.519 -6.994 15.013 1.00 97.12 90 ALA A CA 1
ATOM 712 C C . ALA A 1 90 ? -19.164 -6.657 13.549 1.00 97.12 90 ALA A C 1
ATOM 714 O O . ALA A 1 90 ? -20.029 -6.726 12.666 1.00 97.12 90 ALA A O 1
ATOM 715 N N . ALA A 1 91 ? -17.919 -6.263 13.270 1.00 95.25 91 ALA A N 1
ATOM 716 C CA . ALA A 1 91 ? -17.384 -6.088 11.920 1.00 95.25 91 ALA A CA 1
ATOM 717 C C . ALA A 1 91 ? -16.723 -7.361 11.357 1.00 95.25 91 ALA A C 1
ATOM 719 O O . ALA A 1 91 ? -16.330 -7.384 10.187 1.00 95.25 91 ALA A O 1
ATOM 720 N N . GLY A 1 92 ? -16.611 -8.425 12.156 1.00 96.06 92 GLY A N 1
ATOM 721 C CA . GLY A 1 92 ? -15.945 -9.669 11.785 1.00 96.06 92 GLY A CA 1
ATOM 722 C C . GLY A 1 92 ? -14.433 -9.505 11.656 1.00 96.06 92 GLY A C 1
ATOM 723 O O . GLY A 1 92 ? -13.853 -10.040 10.712 1.00 96.06 92 GLY A O 1
ATOM 724 N N . LEU A 1 93 ? -13.821 -8.716 12.545 1.00 96.56 93 LEU A N 1
ATOM 725 C CA . LEU A 1 93 ? -12.376 -8.470 12.610 1.00 96.56 93 LEU A CA 1
ATOM 726 C C . LEU A 1 93 ? -11.716 -9.100 13.850 1.00 96.56 93 LEU A C 1
ATOM 728 O O . LEU A 1 93 ? -10.566 -8.785 14.135 1.00 96.56 93 LEU A O 1
ATOM 732 N N . MET A 1 94 ? -12.386 -9.999 14.586 1.00 96.56 94 MET A N 1
ATOM 733 C CA . MET A 1 94 ? -11.782 -10.611 15.784 1.00 96.56 94 MET A CA 1
ATOM 734 C C . MET A 1 94 ? -10.472 -11.334 15.492 1.00 96.56 94 MET A C 1
ATOM 736 O O . MET A 1 94 ? -9.492 -11.081 16.179 1.00 96.56 94 MET A O 1
ATOM 740 N N . GLY A 1 95 ? -10.423 -12.172 14.451 1.00 95.19 95 GLY A N 1
ATOM 741 C CA . GLY A 1 95 ? -9.187 -12.872 14.083 1.00 95.19 95 GLY A CA 1
ATOM 742 C C . GLY A 1 95 ? -8.044 -11.904 13.761 1.00 95.19 95 GLY A C 1
ATOM 743 O O . GLY A 1 95 ? -6.926 -12.085 14.233 1.00 95.19 95 GLY A O 1
ATOM 744 N N . TYR A 1 96 ? -8.350 -10.820 13.044 1.00 95.25 96 TYR A N 1
ATOM 745 C CA . TYR A 1 96 ? -7.392 -9.749 12.771 1.00 95.25 96 TYR A CA 1
ATOM 746 C C . TYR A 1 96 ? -6.907 -9.077 14.062 1.00 95.25 96 TYR A C 1
ATOM 748 O O . TYR A 1 96 ? -5.707 -8.904 14.258 1.00 95.25 96 TYR A O 1
ATOM 756 N N . TYR A 1 97 ? -7.825 -8.740 14.970 1.00 96.19 97 TYR A N 1
ATOM 757 C CA . TYR A 1 97 ? -7.503 -8.097 16.242 1.00 96.19 97 TYR A CA 1
ATOM 758 C C . TYR A 1 97 ? -6.662 -8.988 17.159 1.00 96.19 97 TYR A C 1
ATOM 760 O O . TYR A 1 97 ? -5.742 -8.504 17.810 1.00 96.19 97 TYR A O 1
ATOM 768 N N . THR A 1 98 ? -6.915 -10.294 17.194 1.00 96.56 98 THR A N 1
ATOM 769 C CA . THR A 1 98 ? -6.101 -11.224 17.986 1.00 96.56 98 THR A CA 1
ATOM 770 C C . THR A 1 98 ? -4.649 -11.266 17.506 1.00 96.56 98 THR A C 1
ATOM 772 O O . THR A 1 98 ? -3.743 -11.374 18.327 1.00 96.56 98 THR A O 1
ATOM 775 N N . MET A 1 99 ? -4.418 -11.139 16.197 1.00 95.56 99 MET A N 1
ATOM 776 C CA . MET A 1 99 ? -3.075 -11.197 15.608 1.00 95.56 99 MET A CA 1
ATOM 777 C C . MET A 1 99 ? -2.360 -9.840 15.591 1.00 95.56 99 MET A C 1
ATOM 779 O O . MET A 1 99 ? -1.146 -9.775 15.775 1.00 95.56 99 MET A O 1
ATOM 783 N N . HIS A 1 100 ? -3.099 -8.754 15.353 1.00 95.69 100 HIS A N 1
ATOM 784 C CA . HIS A 1 100 ? -2.535 -7.436 15.036 1.00 95.69 100 HIS A CA 1
ATOM 785 C C . HIS A 1 100 ? -3.075 -6.305 15.920 1.00 95.69 100 HIS A C 1
ATOM 787 O O . HIS A 1 100 ? -2.679 -5.150 15.754 1.00 95.69 100 HIS A O 1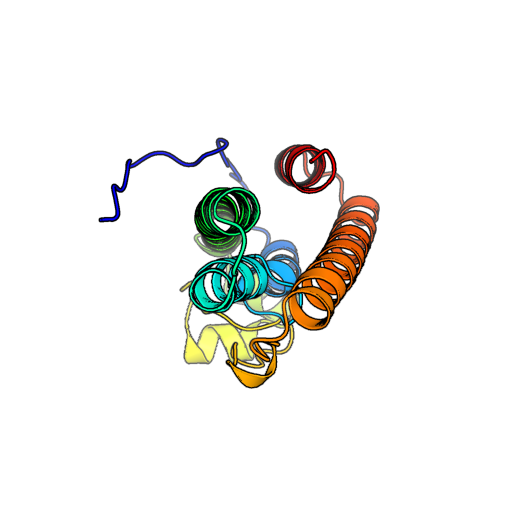
ATOM 793 N N . SER A 1 101 ? -3.965 -6.601 16.871 1.00 95.44 101 SER A N 1
ATOM 794 C CA . SER A 1 101 ? -4.688 -5.604 17.666 1.00 95.44 101 SER A CA 1
ATOM 795 C C . SER A 1 101 ? -5.362 -4.570 16.749 1.00 95.44 101 SER A C 1
ATOM 797 O O . SER A 1 101 ? -6.127 -4.925 15.852 1.00 95.44 101 SER A O 1
ATOM 799 N N . LYS A 1 102 ? -5.087 -3.281 16.942 1.00 95.69 102 LYS A N 1
ATOM 800 C CA . LYS A 1 102 ? -5.526 -2.178 16.069 1.00 95.69 102 LYS A CA 1
ATOM 801 C C . LYS A 1 102 ? -4.435 -1.721 15.090 1.00 95.69 102 LYS A C 1
ATOM 803 O O . LYS A 1 102 ? -4.559 -0.650 14.497 1.00 95.69 102 LYS A O 1
ATOM 808 N N . GLY A 1 103 ? -3.352 -2.488 14.965 1.00 96.38 103 GLY A N 1
ATOM 809 C CA . GLY A 1 103 ? -2.276 -2.229 14.015 1.00 96.38 103 GLY A CA 1
ATOM 810 C C . GLY A 1 103 ? -2.765 -2.337 12.574 1.00 96.38 103 GLY A C 1
ATOM 811 O O . GLY A 1 103 ? -3.771 -2.988 12.295 1.00 96.38 103 GLY A O 1
ATOM 812 N N . VAL A 1 104 ? -2.057 -1.683 11.658 1.00 97.00 104 VAL A N 1
ATOM 813 C CA . VA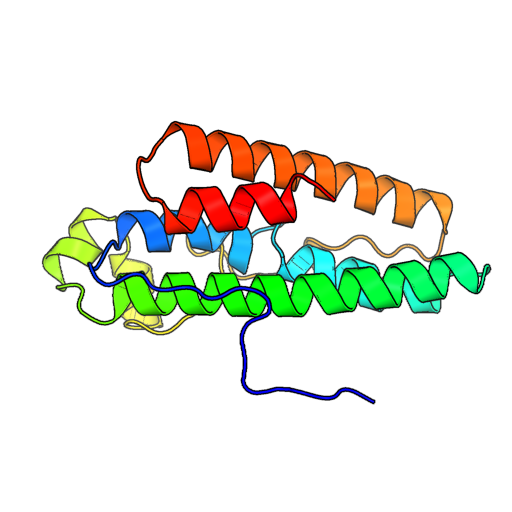L A 1 104 ? -2.315 -1.774 10.218 1.00 97.00 104 VAL A CA 1
ATOM 814 C C . VAL A 1 104 ? -1.425 -2.882 9.655 1.00 97.00 104 VAL A C 1
ATOM 816 O O . VAL A 1 104 ? -0.211 -2.841 9.835 1.00 97.00 104 VAL A O 1
ATOM 819 N N . TYR A 1 105 ? -2.025 -3.882 9.012 1.00 97.25 105 TYR A N 1
ATOM 820 C CA . TYR A 1 105 ? -1.335 -5.055 8.480 1.00 97.25 105 TYR A CA 1
ATOM 821 C C . TYR A 1 105 ? -1.717 -5.268 7.006 1.00 97.25 105 TYR A C 1
ATOM 823 O O . TYR A 1 105 ? -2.906 -5.178 6.682 1.00 97.25 105 TYR 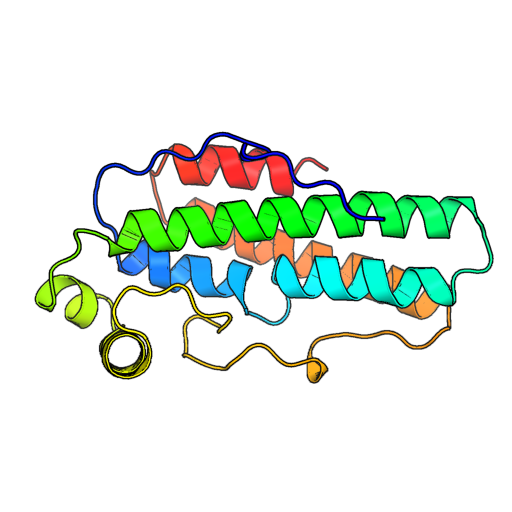A O 1
ATOM 831 N N . PRO A 1 106 ? -0.745 -5.517 6.103 1.00 96.75 106 PRO A N 1
ATOM 832 C CA . PRO A 1 106 ? -0.992 -5.670 4.671 1.00 96.75 106 PRO A CA 1
ATOM 833 C C . PRO A 1 106 ? -1.638 -7.025 4.374 1.00 96.75 106 PRO A C 1
ATOM 835 O O . PRO A 1 106 ? -0.977 -7.978 3.971 1.00 96.75 106 PRO A O 1
ATOM 838 N N . ALA A 1 107 ? -2.948 -7.099 4.582 1.00 96.25 107 ALA A N 1
ATOM 839 C CA . ALA A 1 107 ? -3.784 -8.236 4.234 1.00 96.25 107 ALA A CA 1
ATOM 840 C C . ALA A 1 107 ? -5.088 -7.777 3.587 1.00 96.25 107 ALA A C 1
ATOM 842 O O . ALA A 1 107 ? -5.509 -6.630 3.757 1.00 96.25 107 ALA A O 1
ATOM 843 N N . ASP A 1 108 ? -5.736 -8.692 2.877 1.00 95.06 108 ASP A N 1
ATOM 844 C CA . ASP A 1 108 ? -7.076 -8.499 2.336 1.00 95.06 108 ASP A CA 1
ATOM 845 C C . ASP A 1 108 ? -8.163 -8.538 3.447 1.00 95.06 108 ASP A C 1
ATOM 847 O O . ASP A 1 108 ? -7.877 -8.861 4.604 1.00 95.06 108 ASP A O 1
ATOM 851 N N . PRO A 1 109 ? -9.443 -8.244 3.141 1.00 94.44 109 PRO A N 1
ATOM 852 C CA . PRO A 1 109 ? -10.525 -8.249 4.134 1.00 94.44 109 PRO A CA 1
ATOM 853 C C . PRO A 1 109 ? -10.790 -9.602 4.810 1.00 94.44 109 PRO A C 1
ATOM 855 O O . PRO A 1 109 ? -11.509 -9.645 5.813 1.00 94.44 109 PRO A O 1
ATOM 858 N N . ASN A 1 110 ? -10.275 -10.696 4.249 1.00 94.38 110 ASN A N 1
ATOM 859 C CA . ASN A 1 110 ? -10.392 -12.049 4.783 1.00 94.38 110 ASN A CA 1
ATOM 860 C C . ASN A 1 110 ? -9.148 -12.460 5.588 1.00 94.38 110 ASN A C 1
ATOM 862 O O . ASN A 1 110 ? -9.118 -13.561 6.133 1.00 94.38 110 ASN A O 1
ATOM 866 N N . GLY A 1 111 ? -8.154 -11.575 5.702 1.00 93.12 111 GLY A N 1
ATOM 867 C CA . GLY A 1 111 ? -6.918 -11.816 6.436 1.00 93.12 111 GLY A CA 1
ATOM 868 C C . GLY A 1 111 ? -5.853 -12.557 5.632 1.00 93.12 111 GLY A C 1
ATOM 869 O O . GLY A 1 111 ? -4.886 -13.017 6.233 1.00 93.12 111 GLY A O 1
ATOM 870 N N . VAL A 1 112 ? -5.998 -12.677 4.307 1.00 96.06 112 VAL A N 1
ATOM 871 C CA . VAL A 1 112 ? -4.947 -13.237 3.447 1.00 96.06 112 VAL A CA 1
ATOM 872 C C . VAL A 1 112 ? -3.822 -12.206 3.334 1.00 96.06 112 VAL A C 1
ATOM 874 O O . VAL A 1 112 ? -4.081 -11.101 2.849 1.00 96.06 112 VAL A O 1
ATOM 877 N N . PRO A 1 113 ? -2.592 -12.515 3.787 1.00 96.69 113 PRO A N 1
ATOM 878 C CA . PRO A 1 113 ? -1.479 -11.580 3.694 1.00 96.69 113 PRO A CA 1
ATOM 879 C C . PRO A 1 113 ? -1.136 -11.252 2.244 1.00 96.69 113 PRO A C 1
ATOM 881 O O . PRO A 1 113 ? -1.204 -12.117 1.367 1.00 96.69 113 PRO A O 1
ATOM 884 N N . PHE A 1 114 ? -0.694 -10.018 2.017 1.00 97.81 114 PHE A N 1
ATOM 885 C CA . PHE A 1 114 ? -0.105 -9.623 0.749 1.00 97.81 114 PHE A CA 1
ATOM 886 C C . PHE A 1 114 ? 1.042 -10.568 0.375 1.00 97.81 114 PHE A C 1
ATOM 888 O O . PHE A 1 114 ? 1.878 -10.928 1.209 1.00 97.81 114 PHE A O 1
ATOM 895 N N . THR A 1 115 ? 1.098 -10.951 -0.897 1.00 97.38 115 THR A N 1
ATOM 896 C CA . THR A 1 115 ? 2.130 -11.836 -1.430 1.00 97.38 115 THR A CA 1
ATOM 897 C C . THR A 1 115 ? 2.614 -11.335 -2.781 1.00 97.38 115 THR A C 1
ATOM 899 O O . THR A 1 115 ? 1.833 -10.843 -3.594 1.00 97.38 115 THR A O 1
ATOM 902 N N . ALA A 1 116 ? 3.906 -11.526 -3.056 1.00 96.25 116 ALA A N 1
ATOM 903 C CA . ALA 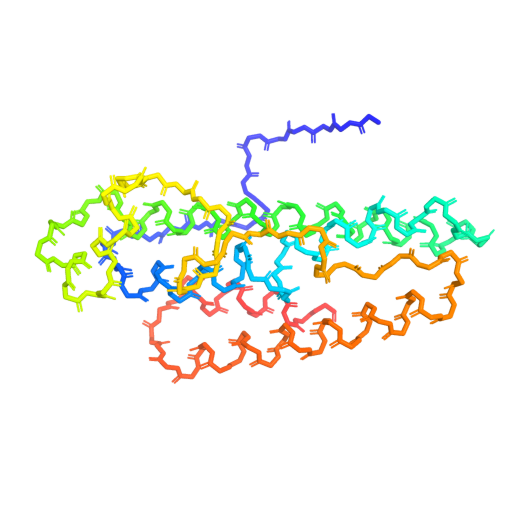A 1 116 ? 4.490 -11.235 -4.363 1.00 96.25 116 ALA A CA 1
ATOM 904 C C . ALA A 1 116 ? 3.836 -12.047 -5.499 1.00 96.25 116 ALA A C 1
ATOM 906 O O . ALA A 1 116 ? 3.933 -11.657 -6.655 1.00 96.25 116 ALA A O 1
ATOM 907 N N . ALA A 1 117 ? 3.117 -13.132 -5.180 1.00 95.94 117 ALA A N 1
ATOM 908 C CA . ALA A 1 117 ? 2.343 -13.901 -6.155 1.00 95.94 117 ALA A CA 1
ATOM 909 C C . ALA A 1 117 ? 1.200 -13.101 -6.819 1.00 95.94 117 ALA A C 1
ATOM 911 O O . ALA A 1 117 ? 0.647 -13.556 -7.815 1.00 95.94 117 ALA A O 1
ATOM 912 N N . TYR A 1 118 ? 0.834 -11.930 -6.285 1.00 94.62 118 TYR A N 1
ATOM 913 C CA . TYR A 1 118 ? -0.140 -11.021 -6.901 1.00 94.62 118 TYR A CA 1
ATOM 914 C C . TYR A 1 118 ? 0.440 -10.163 -8.029 1.00 94.62 118 TYR A C 1
ATOM 916 O O . TYR A 1 118 ? -0.313 -9.481 -8.716 1.00 94.62 118 TYR A O 1
ATOM 924 N N . LEU A 1 119 ? 1.762 -10.152 -8.196 1.00 94.75 119 LEU A N 1
ATOM 925 C CA . LEU A 1 119 ? 2.455 -9.239 -9.097 1.00 94.75 119 LEU A CA 1
ATOM 926 C C . LEU A 1 119 ? 2.841 -9.975 -10.377 1.00 94.75 119 LEU A C 1
ATOM 928 O O . LEU A 1 119 ? 3.392 -11.077 -10.307 1.00 94.75 119 LEU A O 1
ATOM 932 N N . GLN A 1 120 ? 2.605 -9.358 -11.532 1.00 93.81 120 GLN A N 1
ATOM 933 C CA . GLN A 1 120 ? 3.250 -9.764 -12.777 1.00 93.81 120 GLN A CA 1
ATOM 934 C C . GLN A 1 120 ? 4.407 -8.811 -13.087 1.00 93.81 120 GLN A C 1
ATOM 936 O O . GLN A 1 120 ? 4.299 -7.594 -12.960 1.00 93.81 120 GLN A O 1
ATOM 941 N N . CYS A 1 121 ? 5.549 -9.395 -13.430 1.00 94.44 121 CYS A N 1
ATOM 942 C CA . CYS A 1 121 ? 6.748 -8.690 -13.867 1.00 94.44 121 CYS A CA 1
ATOM 943 C C . CYS A 1 121 ? 7.554 -9.681 -14.707 1.00 94.44 121 CYS A C 1
ATOM 945 O O . CYS A 1 121 ? 8.356 -10.463 -14.190 1.00 94.44 121 CYS A O 1
ATOM 947 N N . THR A 1 122 ? 7.256 -9.715 -15.997 1.00 94.81 122 THR A N 1
ATOM 948 C CA . THR A 1 122 ? 7.758 -10.716 -16.944 1.00 94.81 122 THR A CA 1
ATOM 949 C C . THR A 1 122 ? 9.031 -10.263 -17.647 1.00 94.81 122 THR A C 1
ATOM 951 O O . THR A 1 122 ? 9.792 -11.095 -18.141 1.00 94.81 122 THR A O 1
ATOM 954 N N . GLY A 1 123 ? 9.276 -8.951 -17.681 1.00 95.00 123 GLY A N 1
ATOM 955 C CA . GLY A 1 123 ? 10.354 -8.356 -18.459 1.00 95.00 123 GLY A CA 1
ATOM 956 C C . GLY A 1 123 ? 9.978 -8.080 -19.914 1.00 95.00 123 GLY A C 1
ATOM 957 O O . GLY A 1 123 ? 10.761 -7.433 -20.609 1.00 95.00 123 GLY A O 1
ATOM 958 N N . ASP A 1 124 ? 8.800 -8.524 -20.365 1.00 96.50 124 ASP A N 1
ATOM 959 C CA . ASP A 1 124 ? 8.218 -8.113 -21.639 1.00 96.50 124 ASP A CA 1
ATOM 960 C C . ASP A 1 124 ? 7.400 -6.823 -21.439 1.00 96.50 124 ASP A C 1
ATOM 962 O O . ASP A 1 124 ? 6.393 -6.841 -20.727 1.00 96.50 124 ASP A O 1
ATOM 966 N N . PRO A 1 125 ? 7.787 -5.696 -22.066 1.00 95.31 125 PRO A N 1
ATOM 967 C CA . PRO A 1 125 ? 7.134 -4.409 -21.825 1.00 95.31 125 PRO A CA 1
ATOM 968 C C . PRO A 1 125 ? 5.649 -4.378 -22.188 1.00 95.31 125 PRO A C 1
ATOM 970 O O . PRO A 1 125 ? 4.897 -3.607 -21.601 1.00 95.31 125 PRO A O 1
ATOM 973 N N . ILE A 1 126 ? 5.217 -5.173 -23.171 1.00 95.88 126 ILE A N 1
ATOM 974 C CA . ILE A 1 126 ? 3.816 -5.185 -23.596 1.00 95.88 126 ILE A CA 1
ATOM 975 C C . ILE A 1 126 ? 2.984 -5.992 -22.607 1.00 95.88 126 ILE A C 1
ATOM 977 O O . ILE A 1 126 ? 1.918 -5.527 -22.206 1.00 95.88 126 ILE A O 1
ATOM 981 N N . ALA A 1 127 ? 3.463 -7.165 -22.195 1.00 96.62 127 ALA A N 1
ATOM 982 C CA . ALA A 1 127 ? 2.797 -7.985 -21.194 1.00 96.62 127 ALA A CA 1
ATOM 983 C C . ALA A 1 127 ? 2.669 -7.245 -19.856 1.00 96.62 127 ALA A C 1
ATOM 985 O O . ALA A 1 127 ? 1.577 -7.212 -19.292 1.00 96.62 127 ALA A O 1
ATOM 986 N N . ASP A 1 128 ? 3.751 -6.606 -19.408 1.00 96.38 128 ASP A N 1
ATOM 987 C CA . ASP A 1 128 ? 3.809 -5.883 -18.136 1.00 96.38 128 ASP A CA 1
ATOM 988 C C . ASP A 1 128 ? 2.814 -4.700 -18.123 1.00 96.38 128 ASP A C 1
ATOM 990 O O . ASP A 1 128 ? 1.919 -4.659 -17.283 1.00 96.38 128 ASP A O 1
ATOM 994 N N . ILE A 1 129 ? 2.841 -3.818 -19.133 1.00 94.50 129 ILE A N 1
ATOM 995 C CA . ILE A 1 129 ? 1.902 -2.678 -19.208 1.00 94.50 129 ILE A CA 1
ATOM 996 C C . ILE A 1 129 ? 0.449 -3.128 -19.440 1.00 94.50 129 ILE A C 1
ATOM 998 O O . ILE A 1 129 ? -0.495 -2.485 -18.977 1.00 94.50 129 ILE A O 1
ATOM 1002 N N . THR A 1 130 ? 0.232 -4.234 -20.157 1.00 95.94 130 THR A N 1
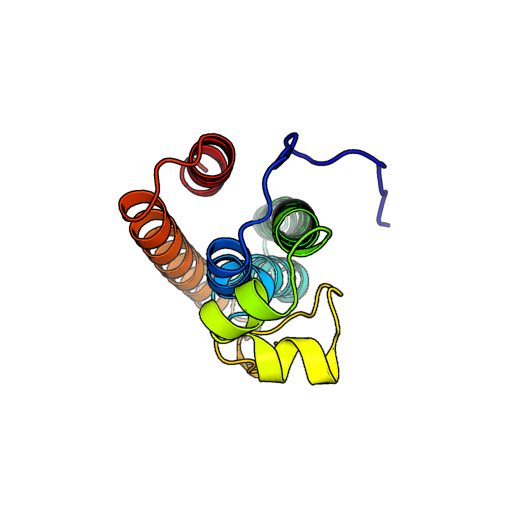ATOM 1003 C CA . THR A 1 130 ? -1.123 -4.782 -20.338 1.00 95.94 130 THR A CA 1
ATOM 1004 C C . THR A 1 130 ? -1.690 -5.292 -19.015 1.00 95.94 130 THR A C 1
ATOM 1006 O O . THR A 1 130 ? -2.885 -5.127 -18.751 1.00 95.94 130 THR A O 1
ATOM 1009 N N . GLU A 1 131 ? -0.852 -5.909 -18.183 1.00 93.88 131 GLU A N 1
ATOM 1010 C CA . GLU A 1 131 ? -1.253 -6.343 -16.851 1.00 93.88 131 GLU A CA 1
ATOM 1011 C C . GLU A 1 131 ? -1.529 -5.158 -15.929 1.00 93.88 131 GLU A C 1
ATOM 1013 O O . GLU A 1 131 ? -2.585 -5.151 -15.293 1.00 93.88 131 GLU A O 1
ATOM 1018 N N . ASP A 1 132 ? -0.683 -4.128 -15.949 1.00 94.06 132 ASP A N 1
ATOM 1019 C CA . ASP A 1 132 ? -0.907 -2.885 -15.207 1.00 94.06 132 ASP A CA 1
ATOM 1020 C C . ASP A 1 132 ? -2.280 -2.277 -15.541 1.00 94.06 132 ASP A C 1
ATOM 1022 O O . ASP A 1 132 ? -3.094 -2.016 -14.653 1.00 94.06 132 ASP A O 1
ATOM 1026 N N . MET A 1 133 ? -2.607 -2.154 -16.833 1.00 92.81 133 MET A N 1
ATOM 1027 C CA . MET A 1 133 ? -3.913 -1.655 -17.280 1.00 92.81 133 MET A CA 1
ATOM 1028 C C . MET A 1 133 ? -5.081 -2.515 -16.774 1.00 92.81 133 MET A C 1
ATOM 1030 O O . MET A 1 133 ? -6.146 -1.992 -16.422 1.00 92.81 133 MET A O 1
ATOM 1034 N N . ALA A 1 134 ? -4.920 -3.840 -16.762 1.00 92.44 134 ALA A N 1
ATOM 1035 C CA . ALA A 1 134 ? -5.948 -4.755 -16.276 1.00 92.44 134 ALA A CA 1
ATOM 1036 C C . ALA A 1 134 ? -6.133 -4.637 -14.755 1.00 92.44 134 ALA A C 1
ATOM 1038 O O . ALA A 1 134 ? -7.274 -4.596 -14.275 1.00 92.44 134 ALA A O 1
ATOM 1039 N N . ALA A 1 135 ? -5.029 -4.550 -14.014 1.00 90.25 135 ALA A N 1
ATOM 1040 C CA . ALA A 1 135 ? -5.018 -4.392 -12.570 1.00 90.25 135 ALA A CA 1
ATOM 1041 C C . ALA A 1 135 ? -5.640 -3.053 -12.148 1.00 90.25 135 ALA A C 1
ATOM 1043 O O . ALA A 1 135 ? -6.498 -3.034 -11.263 1.00 90.25 135 ALA A O 1
ATOM 1044 N N . ASP A 1 136 ? -5.316 -1.958 -12.833 1.00 87.31 136 ASP A N 1
ATOM 1045 C CA . ASP A 1 136 ? -5.873 -0.630 -12.556 1.00 87.31 136 ASP A CA 1
ATOM 1046 C C . ASP A 1 136 ? -7.371 -0.559 -12.859 1.00 87.31 136 ASP A C 1
ATOM 1048 O O . ASP A 1 136 ? -8.155 0.015 -12.092 1.00 87.31 136 ASP A O 1
ATOM 1052 N N . ALA A 1 137 ? -7.820 -1.211 -13.935 1.00 85.75 137 ALA A N 1
ATOM 1053 C CA . ALA A 1 137 ? -9.242 -1.327 -14.239 1.00 85.75 137 ALA A CA 1
ATOM 1054 C C . ALA A 1 137 ? -9.993 -2.161 -13.182 1.00 85.75 137 ALA A C 1
ATOM 1056 O O . ALA A 1 137 ? -11.137 -1.843 -12.823 1.00 85.75 137 ALA A O 1
ATOM 1057 N N . ALA A 1 138 ? -9.376 -3.232 -12.672 1.00 84.75 138 ALA A N 1
ATOM 1058 C CA . ALA A 1 138 ? -9.939 -4.057 -11.606 1.00 84.75 138 ALA A CA 1
ATOM 1059 C C . ALA A 1 138 ? -10.005 -3.290 -10.277 1.00 84.75 138 ALA A C 1
ATOM 1061 O O . ALA A 1 138 ? -11.059 -3.272 -9.627 1.00 84.75 138 ALA A O 1
ATOM 1062 N N . MET A 1 139 ? -8.921 -2.600 -9.923 1.00 80.88 139 MET A N 1
ATOM 1063 C CA . MET A 1 139 ? -8.822 -1.702 -8.777 1.00 80.88 139 MET A CA 1
ATOM 1064 C C . MET A 1 139 ? -9.924 -0.640 -8.849 1.00 80.88 139 MET A C 1
ATOM 1066 O O . MET A 1 139 ? -10.790 -0.604 -7.971 1.00 80.88 139 MET A O 1
ATOM 1070 N N . SER A 1 140 ? -10.016 0.102 -9.955 1.00 75.94 140 SER A N 1
ATOM 1071 C CA . SER A 1 140 ? -11.045 1.123 -10.189 1.00 75.94 140 SER A CA 1
ATOM 1072 C C . SER A 1 140 ? -12.461 0.583 -9.978 1.00 75.94 140 SER A C 1
ATOM 1074 O O . SER A 1 140 ? -13.277 1.198 -9.287 1.00 75.94 140 SER A O 1
ATOM 1076 N N . LYS A 1 141 ? -12.789 -0.603 -10.507 1.00 70.75 141 LYS A N 1
ATOM 1077 C CA . LYS A 1 141 ? -14.108 -1.222 -10.276 1.00 70.75 141 LYS A CA 1
ATOM 1078 C C . LYS A 1 141 ? -14.363 -1.481 -8.790 1.00 70.75 141 LYS A C 1
ATOM 1080 O O . LYS A 1 141 ? -15.457 -1.172 -8.306 1.00 70.75 141 LYS A O 1
ATOM 1085 N N . ARG A 1 142 ? -13.382 -2.016 -8.054 1.00 68.62 142 ARG A N 1
ATOM 1086 C CA . ARG A 1 142 ? -13.499 -2.261 -6.604 1.00 68.62 142 ARG A CA 1
ATOM 1087 C C . ARG A 1 142 ? -13.736 -0.958 -5.846 1.00 68.62 142 ARG A C 1
ATOM 1089 O O . ARG A 1 142 ? -14.623 -0.930 -4.994 1.00 68.62 142 ARG A O 1
ATOM 1096 N N . GLN A 1 143 ? -13.034 0.114 -6.213 1.00 64.75 143 GLN A N 1
ATOM 1097 C CA . GLN A 1 143 ? -13.202 1.455 -5.648 1.00 64.75 143 GLN A CA 1
ATOM 1098 C C . GLN A 1 143 ? -14.638 1.991 -5.833 1.00 64.75 143 GLN A C 1
ATOM 1100 O O . GLN A 1 143 ? -15.286 2.406 -4.867 1.00 64.75 143 GLN A O 1
ATOM 1105 N N . HIS A 1 144 ? -15.205 1.872 -7.039 1.00 59.75 144 HIS A N 1
ATOM 1106 C CA . HIS A 1 144 ? -16.591 2.276 -7.324 1.00 59.75 144 HIS A CA 1
ATOM 1107 C C . HIS A 1 144 ? -17.633 1.454 -6.545 1.00 59.75 144 HIS A C 1
ATOM 1109 O O . HIS A 1 144 ? -18.624 1.995 -6.040 1.00 59.75 144 HIS A O 1
ATOM 1115 N N . PHE A 1 145 ? -17.437 0.134 -6.447 1.00 55.22 145 PHE A N 1
ATOM 1116 C CA . PHE A 1 145 ? -18.317 -0.742 -5.660 1.00 55.22 145 PHE A CA 1
ATOM 1117 C C . PHE A 1 145 ? -18.275 -0.413 -4.177 1.00 55.22 145 PHE A C 1
ATOM 1119 O O . PHE A 1 145 ? -19.306 -0.483 -3.499 1.00 55.22 145 PHE A O 1
ATOM 1126 N N . ALA A 1 146 ? -17.089 -0.054 -3.691 1.00 58.59 146 ALA A N 1
ATOM 1127 C CA . ALA A 1 146 ? -16.908 0.505 -2.377 1.00 58.59 146 ALA A CA 1
ATOM 1128 C C . ALA A 1 146 ? -17.818 1.740 -2.248 1.00 58.59 146 ALA A C 1
ATOM 1130 O O . ALA A 1 146 ? -18.786 1.685 -1.485 1.00 58.59 146 ALA A O 1
ATOM 1131 N N . GLN A 1 147 ? -17.590 2.788 -3.048 1.00 56.16 147 GLN A N 1
ATOM 1132 C CA . GLN A 1 147 ? -18.244 4.102 -2.949 1.00 56.16 147 GLN A CA 1
ATOM 1133 C C . GLN A 1 147 ? -19.781 4.042 -2.895 1.00 56.16 147 GLN A C 1
ATOM 1135 O O . GLN A 1 147 ? -20.394 4.722 -2.071 1.00 56.16 147 GLN A O 1
ATOM 1140 N N . LYS A 1 148 ? -20.416 3.176 -3.699 1.00 53.91 148 LYS A N 1
ATOM 1141 C CA . LYS A 1 148 ? -21.885 3.009 -3.721 1.00 53.91 148 LYS A CA 1
ATOM 1142 C C . LYS A 1 148 ? -22.488 2.543 -2.393 1.00 53.91 148 LYS A C 1
ATOM 1144 O O . LYS A 1 148 ? -23.686 2.711 -2.181 1.00 53.91 148 LYS A O 1
ATOM 1149 N N . LYS A 1 149 ? -21.696 1.941 -1.501 1.00 50.78 149 LYS A N 1
ATOM 1150 C CA . LYS A 1 149 ? -22.190 1.385 -0.234 1.00 50.78 149 LYS A CA 1
ATOM 1151 C C . LYS A 1 149 ? -22.151 2.363 0.949 1.00 50.78 149 LYS A C 1
ATOM 1153 O O . LYS A 1 149 ? -22.674 1.987 1.998 1.00 50.78 149 LYS A O 1
ATOM 1158 N N . LYS A 1 150 ? -21.554 3.568 0.855 1.00 53.88 150 LYS A N 1
ATOM 1159 C CA . LYS A 1 150 ? -21.398 4.464 2.030 1.00 53.88 150 LYS A CA 1
ATOM 1160 C C . LYS A 1 150 ? -21.403 5.977 1.735 1.00 53.88 150 LYS A C 1
ATOM 1162 O O . LYS A 1 150 ? -20.686 6.456 0.866 1.00 53.88 150 LYS A O 1
ATOM 1167 N N . ASN A 1 151 ? -22.084 6.734 2.606 1.00 52.97 151 ASN A N 1
ATOM 1168 C CA . ASN A 1 151 ? -22.016 8.201 2.731 1.00 52.97 151 ASN A CA 1
ATOM 1169 C C . ASN A 1 151 ? -20.849 8.639 3.645 1.00 52.97 151 ASN A C 1
ATOM 1171 O O . ASN A 1 151 ? -21.077 9.187 4.722 1.00 52.97 151 ASN A O 1
ATOM 1175 N N . CYS A 1 152 ? -19.595 8.362 3.273 1.00 53.12 152 CYS A N 1
ATOM 1176 C CA . CYS A 1 152 ? -18.434 8.916 3.984 1.00 53.12 152 CYS A CA 1
ATOM 1177 C C . CYS A 1 152 ? -17.698 9.918 3.076 1.00 53.12 152 CYS A C 1
ATOM 1179 O O . CYS A 1 152 ? -17.107 9.486 2.084 1.00 53.12 152 CYS A O 1
ATOM 1181 N N . PRO A 1 153 ? -17.697 11.227 3.398 1.00 55.88 153 PRO A N 1
ATOM 1182 C CA . PRO A 1 153 ? -17.082 12.260 2.559 1.00 55.88 153 PRO A CA 1
ATOM 1183 C C . PRO A 1 153 ? -15.589 12.020 2.294 1.00 55.88 153 PRO A C 1
ATOM 1185 O O . PRO A 1 153 ? -15.138 12.134 1.161 1.00 55.88 153 PRO A O 1
ATOM 1188 N N . ALA A 1 154 ? -14.834 11.586 3.312 1.00 56.97 154 ALA A N 1
ATOM 1189 C CA . ALA A 1 154 ? -13.406 11.277 3.180 1.00 56.97 154 ALA A CA 1
ATOM 1190 C C . ALA A 1 154 ? -13.136 10.120 2.201 1.00 56.97 154 ALA A C 1
ATOM 1192 O O . ALA A 1 154 ? -12.114 10.082 1.526 1.00 56.97 154 ALA A O 1
ATOM 1193 N N . TRP A 1 155 ? -14.080 9.186 2.105 1.00 58.88 155 TRP A N 1
ATOM 1194 C CA . TRP A 1 155 ? -13.994 8.030 1.223 1.00 58.88 155 TRP A CA 1
ATOM 1195 C C . TRP A 1 155 ? -14.334 8.391 -0.228 1.00 58.88 155 TRP A C 1
ATOM 1197 O O . TRP A 1 155 ? -13.714 7.883 -1.154 1.00 58.88 155 TRP A O 1
ATOM 1207 N N . GLN A 1 156 ? -15.273 9.320 -0.430 1.00 55.28 156 GLN A N 1
ATOM 1208 C CA . GLN A 1 156 ? -15.590 9.858 -1.755 1.00 55.28 156 GLN A CA 1
ATOM 1209 C C . GLN A 1 156 ? -14.449 10.722 -2.308 1.00 55.28 156 GLN A C 1
ATOM 1211 O O . GLN A 1 156 ? -14.122 10.581 -3.482 1.00 55.28 156 GLN A O 1
ATOM 1216 N N . CYS A 1 157 ? -13.813 11.560 -1.480 1.00 52.34 157 CYS A N 1
ATOM 1217 C CA . CYS A 1 157 ? -12.691 12.398 -1.921 1.00 52.34 157 CYS A CA 1
ATOM 1218 C C . CYS A 1 157 ? -11.450 11.584 -2.308 1.00 52.34 157 CYS A C 1
ATOM 1220 O O . CYS A 1 157 ? -10.829 11.896 -3.319 1.00 52.34 157 CYS A O 1
ATOM 1222 N N . PHE A 1 158 ? -11.113 10.534 -1.547 1.00 59.19 158 PHE A N 1
ATOM 1223 C CA . PHE A 1 158 ? -10.007 9.632 -1.885 1.00 59.19 158 PHE A CA 1
ATOM 1224 C C . PHE A 1 158 ? -10.227 8.965 -3.249 1.00 59.19 158 PHE A C 1
ATOM 1226 O O . PHE A 1 158 ? -9.406 9.091 -4.154 1.00 59.19 158 PHE A O 1
ATOM 1233 N N . PHE A 1 159 ? -11.386 8.327 -3.433 1.00 60.28 159 PHE A N 1
ATOM 1234 C CA . PHE A 1 159 ? -11.663 7.589 -4.663 1.00 60.28 159 PHE A CA 1
ATOM 1235 C C . PHE A 1 159 ? -11.836 8.480 -5.887 1.00 60.28 159 PHE A C 1
ATOM 1237 O O . PHE A 1 159 ? -11.380 8.113 -6.963 1.00 60.28 159 PHE A O 1
ATOM 1244 N N . LEU A 1 160 ? -12.409 9.679 -5.744 1.00 50.94 160 LEU A N 1
ATOM 1245 C CA . LEU A 1 160 ? -12.457 10.640 -6.848 1.00 50.94 160 LEU A CA 1
ATOM 1246 C C . LEU A 1 160 ? -11.062 11.050 -7.336 1.00 50.94 160 LEU A C 1
ATOM 1248 O O . LEU A 1 160 ? -10.957 11.521 -8.463 1.00 50.94 160 LEU A O 1
ATOM 1252 N N . ARG A 1 161 ? -10.000 10.894 -6.538 1.00 60.97 161 ARG A N 1
ATOM 1253 C CA . ARG A 1 161 ? -8.637 11.175 -6.995 1.00 60.97 161 ARG A CA 1
ATOM 1254 C C . ARG A 1 161 ? -7.965 9.952 -7.613 1.00 60.97 161 ARG A C 1
ATOM 1256 O O . ARG A 1 161 ? -7.410 10.096 -8.692 1.00 60.97 161 ARG A O 1
ATOM 1263 N N . CYS A 1 162 ? -8.091 8.773 -7.002 1.00 56.47 162 CYS A N 1
ATOM 1264 C CA . CYS A 1 162 ? -7.525 7.538 -7.560 1.00 56.47 162 CYS A CA 1
ATOM 1265 C C . CYS A 1 162 ? -8.189 7.110 -8.882 1.00 56.47 162 CYS A C 1
ATOM 1267 O O . CYS A 1 162 ? -7.535 6.491 -9.711 1.00 56.47 162 CYS A O 1
ATOM 1269 N N . ILE A 1 163 ? -9.474 7.433 -9.085 1.00 52.75 163 ILE A N 1
ATOM 1270 C CA . ILE A 1 163 ? -10.236 7.065 -10.293 1.00 52.75 163 ILE A CA 1
ATOM 1271 C C . ILE A 1 163 ? -10.034 8.067 -11.439 1.00 52.75 163 ILE A C 1
ATOM 1273 O O . ILE A 1 163 ? -10.094 7.675 -12.599 1.00 52.75 163 ILE A O 1
ATOM 1277 N N . ASN A 1 164 ? -9.827 9.355 -11.141 1.00 46.75 164 ASN A N 1
ATOM 1278 C CA . ASN A 1 164 ? -9.693 10.409 -12.159 1.00 46.75 164 ASN A CA 1
ATOM 1279 C C . ASN A 1 164 ? -8.223 10.664 -12.552 1.00 46.75 164 ASN A C 1
ATOM 1281 O O . ASN A 1 164 ? -7.845 11.825 -12.738 1.00 46.75 164 ASN A O 1
ATOM 1285 N N . LYS A 1 165 ? -7.406 9.604 -12.617 1.00 51.56 165 LYS A N 1
ATOM 1286 C CA . LYS A 1 165 ? -6.068 9.660 -13.222 1.00 51.56 165 LYS A CA 1
ATOM 1287 C C . LYS A 1 165 ? -6.162 9.974 -14.717 1.00 51.56 165 LYS A C 1
ATOM 1289 O O . LYS A 1 165 ? -7.134 9.510 -15.359 1.00 51.56 165 LYS A O 1
#